Protein AF-A0A845CGP4-F1 (afdb_monomer_lite)

pLDDT: mean 81.79, std 8.76, range [51.34, 92.31]

Foldseek 3Di:
DVVVVVDDPVNVVVVVVVVVLVVVVVCLLVVLVVCLVVLCVLQVDDPVLSVLLNVLLVVVVVVCVVVLVVCVVVDVNVVVSVVVSVLSVVLSVCLVVDNDSVVNSVSSD

Sequence (109 aa):
MLARLGLTPYSFRATAAYYLSFVGLGVVTASVGPALPFLREQVQITLAEASSLVVAQSAGFMLGSFLAGPLTDRVRAHGLFQLCLLVSAACALAVPNMPDFPLLLVCLF

Structure (mmCIF, N/CA/C/O backbone):
data_AF-A0A845CGP4-F1
#
_entry.id   AF-A0A845CGP4-F1
#
loop_
_atom_site.group_PDB
_atom_site.id
_atom_site.type_symbol
_atom_site.label_atom_id
_atom_site.label_alt_id
_atom_site.label_comp_id
_atom_site.label_asym_id
_atom_site.label_entity_id
_atom_site.label_seq_id
_atom_site.pdbx_PDB_ins_code
_atom_site.Cartn_x
_atom_site.Cartn_y
_atom_site.Cartn_z
_atom_site.occupancy
_atom_site.B_iso_or_equiv
_atom_site.auth_seq_id
_atom_site.auth_comp_id
_atom_site.auth_asym_id
_atom_site.auth_atom_id
_atom_site.pdbx_PDB_model_num
ATOM 1 N N . MET A 1 1 ? 28.310 9.935 -25.982 1.00 51.34 1 MET A N 1
ATOM 2 C CA . MET A 1 1 ? 28.417 9.634 -24.534 1.00 51.34 1 MET A CA 1
ATOM 3 C C . MET A 1 1 ? 27.490 8.493 -24.087 1.00 51.34 1 MET A C 1
ATOM 5 O O . MET A 1 1 ? 27.912 7.702 -23.261 1.00 51.34 1 MET A O 1
ATOM 9 N N . LEU A 1 2 ? 26.295 8.326 -24.677 1.00 53.62 2 LEU A N 1
ATOM 10 C CA . LEU A 1 2 ? 25.314 7.287 -24.296 1.00 53.62 2 LEU A CA 1
ATOM 11 C C . LEU A 1 2 ? 25.633 5.850 -24.777 1.00 53.62 2 LEU A C 1
ATOM 13 O O . LEU A 1 2 ? 25.236 4.889 -24.133 1.00 53.62 2 LEU A O 1
ATOM 17 N N . ALA A 1 3 ? 26.411 5.679 -25.853 1.00 52.09 3 ALA A N 1
ATOM 18 C CA . ALA A 1 3 ? 26.750 4.354 -26.394 1.00 52.09 3 ALA A CA 1
ATOM 19 C C . ALA A 1 3 ? 27.830 3.586 -25.598 1.00 52.09 3 ALA A C 1
ATOM 21 O O . ALA A 1 3 ? 27.963 2.379 -25.762 1.00 52.09 3 ALA A O 1
ATOM 22 N N . ARG A 1 4 ? 28.590 4.255 -24.713 1.00 56.62 4 ARG A N 1
ATOM 23 C CA . ARG A 1 4 ? 29.625 3.603 -23.880 1.00 56.62 4 ARG A CA 1
ATOM 24 C C . ARG A 1 4 ? 29.061 2.866 -22.657 1.00 56.62 4 ARG A C 1
ATOM 26 O O . ARG A 1 4 ? 29.798 2.131 -22.018 1.00 56.62 4 ARG A O 1
ATOM 33 N N . LEU A 1 5 ? 27.776 3.051 -22.351 1.00 63.88 5 LEU A N 1
ATOM 34 C CA . LEU A 1 5 ? 27.088 2.436 -21.209 1.00 63.88 5 LEU A CA 1
ATOM 35 C C . LEU A 1 5 ? 26.265 1.190 -21.586 1.00 63.88 5 LEU A C 1
ATOM 37 O O . LEU A 1 5 ? 25.608 0.624 -20.722 1.00 63.88 5 LEU A O 1
ATOM 41 N N . GLY A 1 6 ? 26.245 0.769 -22.860 1.00 56.66 6 GLY A N 1
ATOM 42 C CA . GLY A 1 6 ? 25.448 -0.389 -23.300 1.00 56.66 6 GLY A CA 1
ATOM 43 C C . GLY A 1 6 ? 23.924 -0.202 -23.195 1.00 56.66 6 GLY A C 1
ATOM 44 O O . GLY A 1 6 ? 23.167 -1.143 -23.417 1.00 56.66 6 GLY A O 1
ATOM 45 N N . LEU A 1 7 ? 23.452 1.009 -22.880 1.00 57.06 7 LEU A N 1
ATOM 46 C CA . LEU A 1 7 ? 22.034 1.329 -22.749 1.00 57.06 7 LEU A CA 1
ATOM 47 C C . LEU A 1 7 ? 21.435 1.571 -24.135 1.00 57.06 7 LEU A C 1
ATOM 49 O O . LEU A 1 7 ? 21.518 2.665 -24.695 1.00 57.06 7 LEU A O 1
ATOM 53 N N . THR A 1 8 ? 20.828 0.534 -24.707 1.00 63.44 8 THR A N 1
ATOM 54 C CA . THR A 1 8 ? 19.958 0.693 -25.879 1.00 63.44 8 THR A CA 1
ATOM 55 C C . THR A 1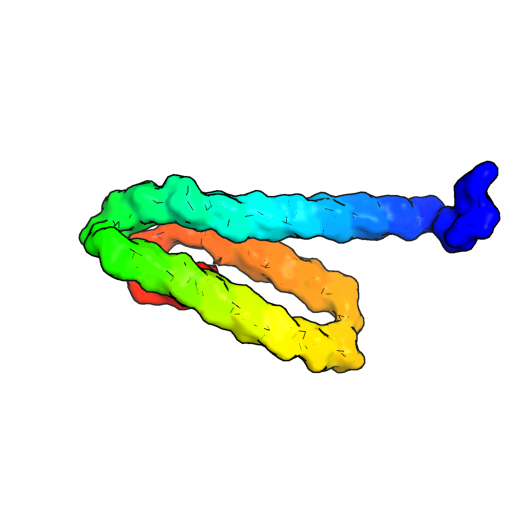 8 ? 18.824 1.688 -25.560 1.00 63.44 8 THR A C 1
ATOM 57 O O . THR A 1 8 ? 18.359 1.730 -24.420 1.00 63.44 8 THR A O 1
ATOM 60 N N . PRO A 1 9 ? 18.313 2.480 -26.522 1.00 57.22 9 PRO A N 1
ATOM 61 C CA . PRO A 1 9 ? 17.212 3.433 -26.286 1.00 57.22 9 PRO A CA 1
ATOM 62 C C . PRO A 1 9 ? 15.925 2.774 -25.743 1.00 57.22 9 PRO A C 1
ATOM 64 O O . PRO A 1 9 ? 15.090 3.436 -25.126 1.00 57.22 9 PRO A O 1
ATOM 67 N N . TYR A 1 10 ? 15.790 1.455 -25.904 1.00 59.09 10 TYR A N 1
ATOM 68 C CA . TYR A 1 10 ? 14.745 0.637 -25.286 1.00 59.09 10 TYR A CA 1
ATOM 69 C C . TYR A 1 10 ? 14.850 0.561 -23.754 1.00 59.09 10 TYR A C 1
ATOM 71 O O . TYR A 1 10 ? 13.827 0.528 -23.071 1.00 59.09 10 TYR A O 1
ATOM 79 N N . SER A 1 11 ? 16.064 0.595 -23.203 1.00 69.69 11 SER A N 1
ATOM 80 C CA . SER A 1 11 ? 16.323 0.510 -21.763 1.00 69.69 11 SER A CA 1
ATOM 81 C C . SER A 1 11 ? 15.838 1.758 -21.022 1.00 69.69 11 SER A C 1
ATOM 83 O O . SER A 1 11 ? 15.264 1.636 -19.948 1.00 69.69 11 SER A O 1
ATOM 85 N N . PHE A 1 12 ? 15.974 2.950 -21.617 1.00 78.00 12 PHE A N 1
ATOM 86 C CA . PHE A 1 12 ? 15.550 4.203 -20.979 1.00 78.00 12 PHE A CA 1
ATOM 87 C C . PHE A 1 12 ? 14.033 4.259 -20.748 1.00 78.00 12 PHE A C 1
ATOM 89 O O . PHE A 1 12 ? 13.586 4.636 -19.667 1.00 78.00 12 PHE A O 1
ATOM 96 N N . ARG A 1 13 ? 13.234 3.822 -21.734 1.00 78.31 13 ARG A N 1
ATOM 97 C CA . ARG A 1 13 ? 11.768 3.743 -21.602 1.00 78.31 13 ARG A CA 1
ATOM 98 C C . ARG A 1 13 ? 11.350 2.764 -20.506 1.00 78.31 13 ARG A C 1
ATOM 100 O O . ARG A 1 13 ? 10.453 3.077 -19.731 1.00 78.31 13 ARG A O 1
ATOM 107 N N . ALA A 1 14 ? 12.007 1.607 -20.429 1.00 80.31 14 ALA A N 1
ATOM 108 C CA . ALA A 1 14 ? 11.736 0.617 -19.392 1.00 80.31 14 ALA A CA 1
ATOM 109 C C . ALA A 1 14 ? 12.099 1.153 -17.999 1.00 80.31 14 ALA A C 1
ATOM 111 O O . ALA A 1 14 ? 11.286 1.071 -17.084 1.00 80.31 14 ALA A O 1
ATOM 112 N N . THR A 1 15 ? 13.273 1.771 -17.845 1.00 83.56 15 THR A N 1
ATOM 113 C CA . THR A 1 15 ? 13.693 2.396 -16.583 1.00 83.56 15 THR A CA 1
ATOM 114 C C . THR A 1 15 ? 12.723 3.495 -16.153 1.00 83.56 15 THR A C 1
ATOM 116 O O . THR A 1 15 ? 12.283 3.491 -15.008 1.00 83.56 15 THR A O 1
ATOM 119 N N . ALA A 1 16 ? 1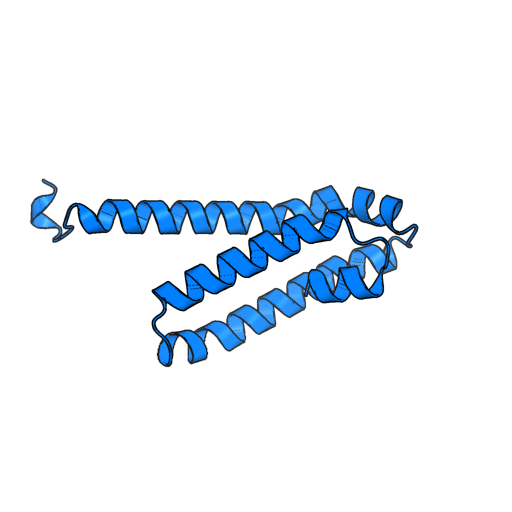2.322 4.387 -17.063 1.00 86.00 16 ALA A N 1
ATOM 120 C CA . ALA A 1 16 ? 11.338 5.428 -16.766 1.00 86.00 16 ALA A CA 1
ATOM 121 C C . ALA A 1 16 ? 9.987 4.843 -16.317 1.00 86.00 16 ALA A C 1
ATOM 123 O O . ALA A 1 16 ? 9.405 5.330 -15.350 1.00 86.00 16 ALA A O 1
ATOM 124 N N . ALA A 1 17 ? 9.515 3.774 -16.969 1.00 84.94 17 ALA A N 1
ATOM 125 C CA . ALA A 1 17 ? 8.295 3.080 -16.566 1.00 84.94 17 ALA A CA 1
ATOM 126 C C . ALA A 1 17 ? 8.413 2.493 -15.150 1.00 84.94 17 ALA A C 1
ATOM 128 O O . ALA A 1 17 ? 7.513 2.698 -14.343 1.00 84.94 17 ALA A O 1
ATOM 129 N N . TYR A 1 18 ? 9.534 1.848 -14.810 1.00 85.06 18 TYR A N 1
ATOM 130 C CA . TYR A 1 18 ? 9.758 1.336 -13.454 1.00 85.06 18 TYR A CA 1
ATOM 131 C C . TYR A 1 18 ? 9.781 2.444 -12.398 1.00 85.06 18 TYR A C 1
ATOM 133 O O . TYR A 1 18 ? 9.182 2.282 -11.337 1.00 85.06 18 TYR A O 1
ATOM 141 N N . TYR A 1 19 ? 10.423 3.578 -12.689 1.00 87.75 19 TYR A N 1
ATOM 142 C CA . TYR A 1 19 ? 10.407 4.727 -11.783 1.00 87.75 19 TYR A CA 1
ATOM 143 C C . TYR A 1 19 ? 8.991 5.273 -11.585 1.00 87.75 19 TYR A C 1
ATOM 145 O O . TYR A 1 19 ? 8.591 5.518 -10.450 1.00 87.75 19 TYR A O 1
ATOM 153 N N . LEU A 1 20 ? 8.208 5.414 -12.659 1.00 88.44 20 LEU A N 1
ATOM 154 C CA . LEU A 1 20 ? 6.811 5.846 -12.563 1.00 88.44 20 LEU A CA 1
ATOM 155 C C . LEU A 1 20 ? 5.961 4.866 -11.751 1.00 88.44 20 LEU A C 1
ATOM 157 O O . LEU A 1 20 ? 5.173 5.295 -10.911 1.00 88.44 20 LEU A O 1
ATOM 161 N N . SER A 1 21 ? 6.144 3.563 -11.954 1.00 87.81 21 SER A N 1
ATOM 162 C CA . SER A 1 21 ? 5.480 2.530 -11.160 1.00 87.81 21 SER A CA 1
ATOM 163 C C . SER A 1 21 ? 5.838 2.619 -9.679 1.00 87.81 21 SER A C 1
ATOM 165 O O . SER A 1 21 ? 4.955 2.512 -8.832 1.00 87.81 21 SER A O 1
ATOM 167 N N . PHE A 1 22 ? 7.112 2.854 -9.361 1.00 86.44 22 PHE A N 1
ATOM 168 C CA . PHE A 1 22 ? 7.568 3.017 -7.983 1.00 86.44 22 PHE A CA 1
ATOM 169 C C . PHE A 1 22 ? 6.971 4.268 -7.328 1.00 86.44 22 PHE A C 1
ATOM 171 O O . PHE A 1 22 ? 6.503 4.205 -6.194 1.00 86.44 22 PHE A O 1
ATOM 178 N N . VAL A 1 23 ? 6.910 5.385 -8.060 1.00 89.88 23 VAL A N 1
ATOM 179 C CA . VAL A 1 23 ? 6.237 6.608 -7.597 1.00 89.88 23 VAL A CA 1
ATOM 180 C C . VAL A 1 23 ? 4.750 6.351 -7.363 1.00 89.88 23 VAL A C 1
ATOM 182 O O . VAL A 1 23 ? 4.244 6.703 -6.303 1.00 89.88 23 VAL A O 1
ATOM 185 N N . GLY A 1 24 ? 4.056 5.700 -8.300 1.00 86.81 24 GLY A N 1
ATOM 186 C CA . GLY A 1 24 ? 2.641 5.355 -8.145 1.00 86.81 24 GLY A CA 1
ATOM 187 C C . GLY A 1 24 ? 2.384 4.478 -6.919 1.00 86.81 24 GLY A C 1
ATOM 188 O O . GLY A 1 24 ? 1.484 4.763 -6.132 1.00 86.81 24 GLY A O 1
ATOM 189 N N . LEU A 1 25 ? 3.222 3.464 -6.701 1.00 86.88 25 LEU A N 1
ATOM 190 C CA . LEU A 1 25 ? 3.151 2.605 -5.521 1.00 86.88 25 LEU A CA 1
ATOM 191 C C . LEU A 1 25 ? 3.405 3.388 -4.222 1.00 86.88 25 LEU A C 1
ATOM 193 O O . LEU A 1 25 ? 2.696 3.187 -3.234 1.00 86.88 25 LEU A O 1
ATOM 197 N N . GLY A 1 26 ? 4.358 4.322 -4.235 1.00 86.44 26 GLY A N 1
ATOM 198 C CA . GLY A 1 26 ? 4.614 5.237 -3.121 1.00 86.44 26 GLY A CA 1
ATOM 199 C C . GLY A 1 26 ? 3.427 6.157 -2.827 1.00 86.44 26 GLY A C 1
ATOM 200 O O . GLY A 1 26 ? 3.066 6.344 -1.671 1.00 86.44 26 GLY A O 1
ATOM 201 N N . VAL A 1 27 ? 2.767 6.682 -3.863 1.00 87.44 27 VAL A N 1
ATOM 202 C CA . VAL A 1 27 ? 1.558 7.507 -3.710 1.00 87.44 27 VAL A CA 1
ATOM 203 C C . VAL A 1 27 ? 0.430 6.693 -3.083 1.00 87.44 27 VAL A C 1
ATOM 205 O O . VAL A 1 27 ? -0.173 7.155 -2.119 1.00 87.44 27 VAL A O 1
ATOM 208 N N . VAL A 1 28 ? 0.166 5.477 -3.571 1.00 85.12 28 VAL A N 1
ATOM 209 C CA . VAL A 1 28 ? -0.898 4.614 -3.027 1.00 85.12 28 VAL A CA 1
ATOM 210 C C . VAL A 1 28 ? -0.636 4.279 -1.558 1.00 85.12 28 VAL A C 1
ATOM 212 O O . VAL A 1 28 ? -1.527 4.430 -0.726 1.00 85.12 28 VAL A O 1
ATOM 215 N N . THR A 1 29 ? 0.592 3.887 -1.217 1.00 82.94 29 THR A N 1
ATOM 216 C CA . THR A 1 29 ? 0.952 3.533 0.165 1.00 82.94 29 THR A CA 1
ATOM 217 C C . THR A 1 29 ? 0.935 4.740 1.103 1.00 82.94 29 THR A C 1
ATOM 219 O O . THR A 1 29 ? 0.381 4.645 2.197 1.00 82.94 29 THR A O 1
ATOM 222 N N . ALA A 1 30 ? 1.451 5.894 0.674 1.00 86.50 30 ALA A N 1
ATOM 223 C CA . ALA A 1 30 ? 1.457 7.116 1.480 1.00 86.50 30 ALA A CA 1
ATOM 224 C C . ALA A 1 30 ? 0.059 7.728 1.666 1.00 86.50 30 ALA A C 1
ATOM 226 O O . ALA A 1 30 ? -0.191 8.380 2.680 1.00 86.50 30 ALA A O 1
ATOM 227 N N . SER A 1 31 ? -0.859 7.509 0.720 1.00 85.88 31 SER A N 1
ATOM 228 C CA . SER A 1 31 ? -2.215 8.072 0.773 1.00 85.88 31 SER A CA 1
ATOM 229 C C . SER A 1 31 ? -3.082 7.465 1.880 1.00 85.88 31 SER A C 1
ATOM 231 O O . SER A 1 31 ? -4.031 8.112 2.318 1.00 85.88 31 SER A O 1
ATOM 233 N N . VAL A 1 32 ? -2.759 6.265 2.379 1.00 82.19 32 VAL A N 1
ATOM 234 C CA . VAL A 1 32 ? -3.559 5.584 3.414 1.00 82.19 32 VAL A CA 1
ATOM 235 C C . VAL A 1 32 ? -3.577 6.358 4.736 1.00 82.19 32 VAL A C 1
ATOM 237 O O . VAL A 1 32 ? -4.624 6.452 5.370 1.00 82.19 32 VAL A O 1
ATOM 240 N N . GLY A 1 33 ? -2.463 6.985 5.127 1.00 82.69 33 GLY A N 1
ATOM 241 C CA . GLY A 1 33 ? -2.390 7.777 6.361 1.00 82.69 33 GLY A CA 1
ATOM 242 C C . GLY A 1 33 ? -3.349 8.979 6.364 1.00 82.69 33 GLY A C 1
ATOM 243 O O . GLY A 1 33 ? -4.194 9.076 7.253 1.00 82.69 33 GLY A O 1
ATOM 244 N N . PRO A 1 34 ? -3.276 9.880 5.368 1.00 85.88 34 PRO A N 1
ATOM 245 C CA . PRO A 1 34 ? -4.219 10.989 5.222 1.00 85.88 34 PRO A CA 1
ATOM 246 C C . PRO A 1 34 ? -5.668 10.553 4.959 1.00 85.88 34 PRO A C 1
ATOM 248 O O . PRO A 1 34 ? -6.589 11.275 5.335 1.00 85.88 34 PRO A O 1
ATOM 251 N N . ALA A 1 35 ? -5.884 9.393 4.327 1.00 84.50 35 ALA A N 1
ATOM 252 C CA . ALA A 1 35 ? -7.221 8.870 4.037 1.00 84.50 35 ALA A CA 1
ATOM 253 C C . ALA A 1 35 ? -7.897 8.199 5.245 1.00 84.50 35 ALA A C 1
ATOM 255 O O . ALA A 1 35 ? -9.119 8.077 5.263 1.00 84.50 35 ALA A O 1
ATOM 256 N N . LEU A 1 36 ? -7.140 7.796 6.271 1.00 82.25 36 LEU A N 1
ATOM 257 C CA . LEU A 1 36 ? -7.660 7.129 7.469 1.00 82.25 36 LEU A CA 1
ATOM 258 C C . LEU A 1 36 ? -8.866 7.827 8.134 1.00 82.25 36 LEU A C 1
ATOM 260 O O . LEU A 1 36 ? -9.846 7.139 8.422 1.00 82.25 36 LEU A O 1
ATOM 264 N N . PRO A 1 37 ? -8.852 9.155 8.389 1.00 82.69 37 PRO A N 1
ATOM 265 C CA . PRO A 1 37 ? -10.010 9.845 8.960 1.00 82.69 37 PRO A CA 1
ATOM 266 C C . PRO A 1 37 ? -11.245 9.793 8.051 1.00 82.69 37 PRO A C 1
ATOM 268 O O . PRO A 1 37 ? -12.348 9.608 8.554 1.00 82.69 37 PRO A O 1
ATOM 271 N N . PHE A 1 38 ? -11.068 9.872 6.730 1.00 83.94 38 PHE A N 1
ATOM 272 C CA . PHE A 1 38 ? -12.172 9.766 5.773 1.00 83.94 38 PHE A CA 1
ATOM 273 C C . PHE A 1 38 ? -12.749 8.343 5.730 1.00 83.94 38 PHE A C 1
ATOM 275 O O . PHE A 1 38 ? -13.962 8.161 5.766 1.00 83.94 38 PHE A O 1
ATOM 282 N N . LEU A 1 39 ? -11.887 7.321 5.742 1.00 80.50 39 LEU A N 1
ATOM 283 C CA . LEU A 1 39 ? -12.306 5.915 5.813 1.00 80.50 39 LEU A CA 1
ATOM 284 C C . LEU A 1 39 ? -13.051 5.610 7.117 1.00 80.50 39 LEU A C 1
ATOM 286 O O . LEU A 1 39 ? -14.038 4.874 7.121 1.00 80.50 39 LEU A O 1
ATOM 290 N N . ARG A 1 40 ? -12.614 6.215 8.225 1.00 81.75 40 ARG A N 1
ATOM 291 C CA . ARG A 1 40 ? -13.302 6.123 9.514 1.00 81.75 40 ARG A CA 1
ATOM 292 C C . ARG A 1 40 ? -14.713 6.707 9.441 1.00 81.75 40 ARG A C 1
ATOM 294 O O 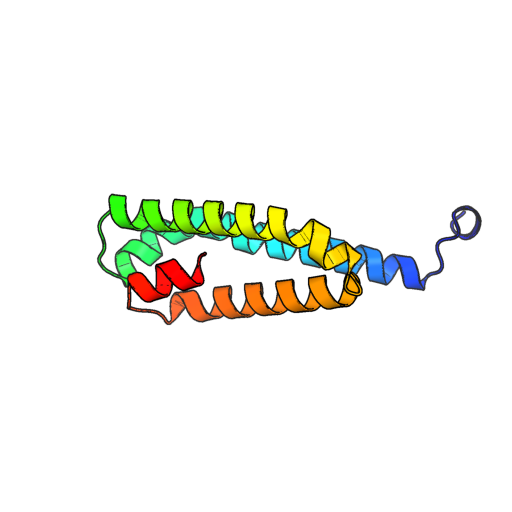. ARG A 1 40 ? -15.641 6.090 9.956 1.00 81.75 40 ARG A O 1
ATOM 301 N N . GLU A 1 41 ? -14.874 7.878 8.829 1.00 83.06 41 GLU A N 1
ATOM 302 C CA . GLU A 1 41 ? -16.186 8.512 8.646 1.00 83.06 41 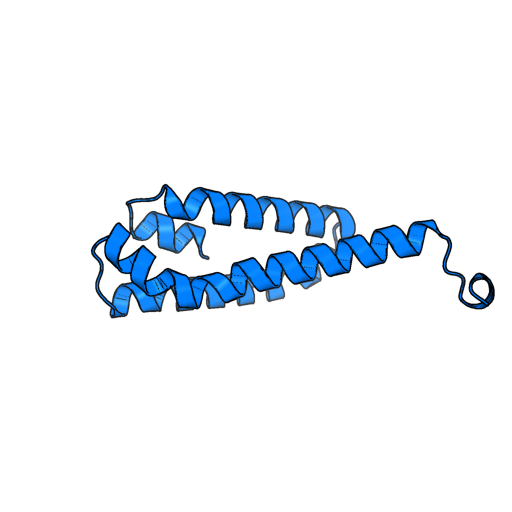GLU A CA 1
ATOM 303 C C . GLU A 1 41 ? -17.087 7.706 7.703 1.00 83.06 41 GLU A C 1
ATOM 305 O O . GLU A 1 41 ? -18.270 7.538 7.997 1.00 83.06 41 GLU A O 1
ATOM 310 N N . GLN A 1 42 ? -16.535 7.147 6.624 1.00 82.25 42 GLN A N 1
ATOM 311 C CA . GLN A 1 42 ? -17.279 6.337 5.656 1.00 82.25 42 GLN A CA 1
ATOM 312 C C . GLN A 1 42 ? -17.866 5.062 6.279 1.00 82.25 42 GLN A C 1
ATOM 314 O O . GLN A 1 42 ? -19.011 4.717 6.000 1.00 82.25 42 GLN A O 1
ATOM 319 N N . VAL A 1 43 ? -17.098 4.372 7.127 1.00 83.06 43 VAL A N 1
ATOM 320 C CA . VAL A 1 43 ? -17.491 3.075 7.714 1.00 83.06 43 VAL A CA 1
ATOM 321 C C . VAL A 1 43 ? -18.057 3.230 9.139 1.00 83.06 43 VAL A C 1
ATOM 323 O O . VAL A 1 43 ? -18.527 2.265 9.732 1.00 83.06 43 VAL A O 1
ATOM 326 N N . GLN A 1 44 ? -18.057 4.451 9.691 1.00 80.56 44 GLN A N 1
ATOM 327 C CA . GLN A 1 44 ? -18.540 4.775 11.045 1.00 80.56 44 GLN A CA 1
ATOM 328 C C . GLN A 1 44 ? -17.858 3.947 12.155 1.00 80.56 44 GLN A C 1
ATOM 330 O O . GLN A 1 44 ? -18.483 3.552 13.138 1.00 80.56 44 GLN A O 1
ATOM 335 N N . ILE A 1 45 ? -16.555 3.700 12.006 1.00 82.56 45 ILE A N 1
ATOM 336 C CA . ILE A 1 45 ? -15.753 2.883 12.933 1.00 82.56 45 ILE A CA 1
ATOM 337 C C . ILE A 1 45 ? -14.993 3.723 13.966 1.00 82.56 45 ILE A C 1
ATOM 339 O O . ILE A 1 45 ? -14.835 4.946 13.855 1.00 82.56 45 ILE A O 1
ATOM 343 N N . THR A 1 46 ? -14.485 3.053 14.995 1.00 84.94 46 THR A N 1
ATOM 344 C CA . THR A 1 46 ? -13.633 3.650 16.028 1.00 84.94 46 THR A CA 1
ATOM 345 C C . THR A 1 46 ? -12.211 3.918 15.517 1.00 84.94 46 THR A C 1
ATOM 347 O O . THR A 1 46 ? -11.750 3.363 14.519 1.00 84.94 46 THR A O 1
ATOM 350 N N . LEU A 1 47 ? -11.456 4.764 16.230 1.00 79.81 47 LEU A N 1
ATOM 351 C CA . LEU A 1 47 ? -10.052 5.044 15.893 1.00 79.81 47 LEU A CA 1
ATOM 352 C C . LEU A 1 47 ? -9.154 3.796 16.022 1.00 79.81 47 LEU A C 1
ATOM 354 O O . LEU A 1 47 ? -8.182 3.648 15.280 1.00 79.81 47 LEU A O 1
ATOM 358 N N . ALA A 1 48 ? -9.484 2.892 16.950 1.00 82.50 48 ALA A N 1
ATOM 359 C CA . ALA A 1 48 ? -8.772 1.630 17.132 1.00 82.50 48 ALA A CA 1
ATOM 360 C C . ALA A 1 48 ? -8.938 0.708 15.910 1.00 82.50 48 ALA A C 1
ATOM 362 O O . ALA A 1 48 ? -7.956 0.165 15.405 1.00 82.50 48 ALA A O 1
ATOM 363 N N . GLU A 1 49 ? -10.157 0.603 15.380 1.00 82.00 49 GLU A N 1
ATOM 364 C CA . GLU A 1 49 ? -10.454 -0.155 14.159 1.00 82.00 49 GLU A CA 1
ATOM 365 C C . GLU A 1 49 ? -9.793 0.473 12.929 1.00 82.00 49 GLU A C 1
ATOM 367 O O . GLU A 1 49 ? -9.176 -0.237 12.138 1.00 82.00 49 GLU A O 1
ATOM 372 N N . ALA A 1 50 ? -9.801 1.803 12.802 1.00 83.62 50 ALA A N 1
ATOM 373 C CA . ALA A 1 50 ? -9.080 2.485 11.725 1.00 83.62 50 ALA A CA 1
ATOM 374 C C . ALA A 1 50 ? -7.563 2.206 11.777 1.00 83.62 50 ALA A C 1
ATOM 376 O O . ALA A 1 50 ? -6.927 1.996 10.747 1.00 83.62 50 ALA A O 1
ATOM 377 N N . SER A 1 51 ? -6.984 2.130 12.980 1.00 85.44 51 SER A N 1
ATOM 378 C CA . SER A 1 51 ? -5.564 1.795 13.166 1.00 85.44 51 SER A CA 1
ATOM 379 C C . SER A 1 51 ? -5.251 0.359 12.728 1.00 85.44 51 SER A C 1
ATOM 381 O O . SER A 1 51 ? -4.171 0.096 12.202 1.00 85.44 51 SER A O 1
ATOM 383 N N . SER A 1 52 ? -6.207 -0.565 12.879 1.00 86.94 52 SER A N 1
ATOM 384 C CA . SER A 1 52 ? -6.054 -1.949 12.416 1.00 86.94 52 SER A CA 1
ATOM 385 C C . SER A 1 52 ? -5.928 -2.064 10.891 1.00 86.94 52 SER A C 1
ATOM 387 O O . SER A 1 52 ? -5.247 -2.970 10.421 1.00 86.94 52 SER A O 1
ATOM 389 N N . LEU A 1 53 ? -6.472 -1.111 10.119 1.00 85.62 53 LEU A N 1
ATOM 390 C CA . LEU A 1 53 ? -6.294 -1.054 8.661 1.00 85.62 53 LEU A CA 1
ATOM 391 C C . LEU A 1 53 ? -4.826 -0.808 8.280 1.00 85.62 53 LEU A C 1
ATOM 393 O O . LEU A 1 53 ? -4.315 -1.425 7.350 1.00 85.62 53 LEU A O 1
ATOM 397 N N . VAL A 1 54 ? -4.121 0.041 9.036 1.00 86.38 54 VAL A N 1
ATOM 398 C CA . VAL A 1 54 ? -2.681 0.295 8.831 1.00 86.38 54 VAL A CA 1
ATOM 399 C C . VAL A 1 54 ? -1.853 -0.935 9.199 1.00 86.38 54 VAL A C 1
ATOM 401 O O . VAL A 1 54 ? -0.873 -1.262 8.526 1.00 86.38 54 VAL A O 1
ATOM 404 N N . VAL A 1 55 ? -2.253 -1.641 10.261 1.00 90.25 55 VAL A N 1
ATOM 405 C CA . VAL A 1 55 ? -1.608 -2.896 10.668 1.00 90.25 55 VAL A CA 1
ATOM 406 C C . VAL A 1 55 ? -1.810 -3.970 9.600 1.00 90.25 55 VAL A C 1
ATOM 408 O O . VAL A 1 55 ? -0.841 -4.625 9.223 1.00 90.25 55 VAL A O 1
ATOM 411 N N . ALA A 1 56 ? -3.031 -4.112 9.074 1.00 89.44 56 ALA A N 1
ATOM 412 C CA . ALA A 1 56 ? -3.348 -5.028 7.983 1.00 89.44 56 ALA A CA 1
ATOM 413 C C . ALA A 1 56 ? -2.509 -4.714 6.737 1.00 89.44 56 ALA A C 1
ATOM 415 O O . ALA A 1 56 ? -1.837 -5.606 6.228 1.00 89.44 56 ALA A O 1
ATOM 416 N N . GLN A 1 57 ? -2.434 -3.442 6.336 1.00 87.75 57 GLN A N 1
ATOM 417 C CA . GLN A 1 57 ? -1.595 -3.000 5.220 1.00 87.75 57 GLN A CA 1
ATOM 418 C C . GLN A 1 57 ? -0.111 -3.321 5.432 1.00 87.75 57 GLN A C 1
ATOM 420 O O . GLN A 1 57 ? 0.570 -3.789 4.521 1.00 87.75 57 GLN A O 1
ATOM 425 N N . SER A 1 58 ? 0.408 -3.092 6.638 1.00 89.31 58 SER A N 1
ATOM 426 C CA . SER A 1 58 ? 1.814 -3.370 6.956 1.00 89.31 58 SER A CA 1
ATOM 427 C C . SER A 1 58 ? 2.112 -4.872 6.949 1.00 89.31 58 SER A C 1
ATOM 429 O O . SER A 1 58 ? 3.159 -5.295 6.455 1.00 89.31 58 SER A O 1
ATOM 431 N N . ALA A 1 59 ? 1.184 -5.687 7.459 1.00 92.31 59 ALA A N 1
ATOM 432 C CA . ALA A 1 59 ? 1.282 -7.143 7.440 1.00 92.31 59 ALA A CA 1
ATOM 433 C C . ALA A 1 59 ? 1.234 -7.688 6.006 1.00 92.31 59 ALA A C 1
ATOM 435 O O . ALA A 1 59 ? 2.084 -8.496 5.627 1.00 92.31 59 ALA A O 1
ATOM 436 N N . GLY A 1 60 ? 0.305 -7.183 5.198 1.00 88.81 60 GLY A N 1
ATOM 437 C CA . GLY A 1 60 ? 0.202 -7.445 3.770 1.00 88.81 60 GLY A CA 1
ATOM 438 C C . GLY A 1 60 ? 1.476 -7.103 3.007 1.00 88.81 60 GLY A C 1
ATOM 439 O O . GLY A 1 60 ? 2.033 -7.938 2.295 1.00 88.81 60 GLY A O 1
ATOM 440 N N . PHE A 1 61 ? 2.025 -5.909 3.242 1.00 88.06 61 PHE A N 1
ATOM 441 C CA . PHE A 1 61 ? 3.286 -5.472 2.642 1.00 88.06 61 PHE A CA 1
ATOM 442 C C . PHE A 1 61 ? 4.477 -6.355 3.052 1.00 88.06 61 PHE A C 1
ATOM 444 O O . PHE A 1 61 ? 5.310 -6.700 2.207 1.00 88.06 61 PHE A O 1
ATOM 451 N N . MET A 1 62 ? 4.558 -6.762 4.326 1.00 91.25 62 MET A N 1
ATOM 452 C CA . MET A 1 62 ? 5.576 -7.709 4.799 1.00 91.25 62 MET A CA 1
ATOM 453 C C . MET A 1 62 ? 5.443 -9.070 4.114 1.00 91.25 62 MET A C 1
ATOM 455 O O . MET A 1 62 ? 6.439 -9.596 3.614 1.00 91.25 62 MET A O 1
ATOM 459 N N . LEU A 1 63 ? 4.233 -9.631 4.062 1.00 91.88 63 LEU A N 1
ATOM 460 C CA . LEU A 1 63 ? 3.979 -10.912 3.403 1.00 91.88 63 LEU A CA 1
ATOM 461 C C . LEU A 1 63 ? 4.276 -10.839 1.907 1.00 91.88 63 LEU A C 1
ATOM 463 O O . LEU A 1 63 ? 4.956 -11.715 1.378 1.00 91.88 63 LEU A O 1
ATOM 467 N N . GLY A 1 64 ? 3.841 -9.771 1.242 1.00 87.44 64 GLY A N 1
ATOM 468 C CA . GLY A 1 64 ? 4.140 -9.506 -0.159 1.00 87.44 64 GLY A CA 1
ATOM 469 C C . GLY A 1 64 ? 5.643 -9.435 -0.412 1.00 87.44 64 GLY A C 1
ATOM 470 O O . GLY A 1 64 ? 6.134 -10.092 -1.324 1.00 87.44 64 GLY A O 1
ATOM 471 N N . SER A 1 65 ? 6.395 -8.727 0.434 1.00 87.69 65 SER A N 1
ATOM 472 C CA . SER A 1 65 ? 7.860 -8.632 0.330 1.00 87.69 65 SER A CA 1
ATOM 473 C C . SER A 1 65 ? 8.550 -9.981 0.550 1.00 87.69 65 SER A C 1
ATOM 475 O O . SER A 1 65 ? 9.503 -10.313 -0.154 1.00 87.69 65 SER A O 1
ATOM 477 N N . PHE A 1 66 ? 8.050 -10.782 1.494 1.00 90.88 66 PHE A N 1
ATOM 478 C CA . PHE A 1 66 ? 8.585 -12.111 1.784 1.00 90.88 66 PHE A CA 1
ATOM 479 C C . PHE A 1 66 ? 8.320 -13.101 0.640 1.00 90.88 66 PHE A C 1
ATOM 481 O O . PHE A 1 66 ? 9.198 -13.881 0.269 1.00 90.88 66 PHE A O 1
ATOM 488 N N . LEU A 1 67 ? 7.126 -13.046 0.043 1.00 87.00 67 LEU A N 1
ATOM 489 C CA . LEU A 1 67 ? 6.734 -13.900 -1.080 1.00 87.00 67 LEU A CA 1
ATOM 490 C C . LEU A 1 67 ? 7.330 -13.437 -2.414 1.00 87.00 67 LEU A C 1
ATOM 492 O O . LEU A 1 67 ? 7.563 -14.275 -3.288 1.00 87.00 67 LEU A O 1
ATOM 496 N N . ALA A 1 68 ? 7.597 -12.138 -2.576 1.00 83.88 68 ALA A N 1
ATOM 497 C CA . ALA A 1 68 ? 8.095 -11.563 -3.821 1.00 83.88 68 ALA A CA 1
ATOM 498 C C . ALA A 1 68 ? 9.424 -12.188 -4.258 1.00 83.88 68 ALA A C 1
ATOM 500 O O . ALA A 1 68 ? 9.551 -12.511 -5.433 1.00 83.88 68 ALA A O 1
ATOM 501 N N . GLY A 1 69 ? 10.368 -12.428 -3.339 1.00 83.94 69 GLY A N 1
ATOM 502 C CA . GLY A 1 69 ? 11.680 -13.005 -3.669 1.00 83.94 69 GLY A CA 1
ATOM 503 C C . GLY A 1 69 ? 11.577 -14.351 -4.403 1.00 83.94 69 GLY A C 1
ATOM 504 O O . GLY A 1 69 ? 11.895 -14.424 -5.594 1.00 83.94 69 GLY A O 1
ATOM 505 N N . PRO A 1 70 ? 11.038 -15.404 -3.757 1.00 85.00 70 PRO A N 1
ATOM 506 C CA . PRO A 1 70 ? 10.871 -16.709 -4.394 1.00 85.00 70 PRO A CA 1
ATOM 507 C C . PRO A 1 70 ? 9.994 -16.675 -5.655 1.00 85.00 70 PRO A C 1
ATOM 509 O O . PRO A 1 70 ? 10.222 -17.451 -6.585 1.00 85.00 70 PRO A O 1
ATOM 512 N N . LEU A 1 71 ? 8.979 -15.799 -5.705 1.00 81.75 71 LEU A N 1
ATOM 513 C CA . LEU A 1 71 ? 8.131 -15.643 -6.891 1.00 81.75 71 LEU A CA 1
ATOM 514 C C . LEU A 1 71 ? 8.903 -15.045 -8.071 1.00 81.75 71 LEU A C 1
ATOM 516 O O . LEU A 1 71 ? 8.732 -15.513 -9.198 1.00 81.75 71 LEU A O 1
ATOM 520 N N . THR A 1 72 ? 9.753 -14.044 -7.829 1.00 81.62 72 THR A N 1
ATOM 521 C CA . THR A 1 72 ? 10.582 -13.431 -8.877 1.00 81.62 72 THR A CA 1
ATOM 522 C C . THR A 1 72 ? 11.666 -14.364 -9.406 1.00 81.62 72 THR A C 1
ATOM 524 O O . THR A 1 72 ? 12.044 -14.233 -10.567 1.00 81.62 72 THR A O 1
ATOM 527 N N . ASP A 1 73 ? 12.106 -15.340 -8.608 1.00 81.19 73 ASP A N 1
ATOM 528 C CA . ASP A 1 73 ? 13.067 -16.359 -9.049 1.00 81.19 73 ASP A CA 1
ATOM 529 C C . ASP A 1 73 ? 12.418 -17.427 -9.947 1.00 81.19 73 ASP A C 1
ATOM 531 O O . ASP A 1 73 ? 13.077 -18.015 -10.806 1.00 81.19 73 ASP A O 1
ATOM 535 N N . ARG A 1 74 ? 11.114 -17.689 -9.770 1.00 81.19 74 ARG A N 1
ATOM 536 C CA . ARG A 1 74 ? 10.370 -18.724 -10.517 1.00 81.19 74 ARG A CA 1
ATOM 537 C C . ARG A 1 74 ? 9.610 -18.193 -11.731 1.00 81.19 74 ARG A C 1
ATOM 539 O O . ARG A 1 74 ? 9.326 -18.957 -12.653 1.00 81.19 74 ARG A O 1
ATOM 546 N N . VAL A 1 75 ? 9.244 -16.915 -11.732 1.00 77.19 75 VAL A N 1
ATOM 547 C CA . VAL A 1 75 ? 8.393 -16.287 -12.752 1.00 77.19 75 VAL A CA 1
ATOM 548 C C . VAL A 1 75 ? 9.120 -15.090 -13.353 1.00 77.19 75 VAL A 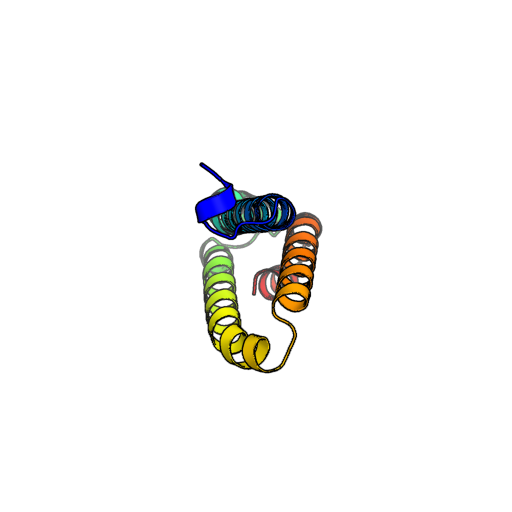C 1
ATOM 550 O O . VAL A 1 75 ? 9.883 -14.407 -12.682 1.00 77.19 75 VAL A O 1
ATOM 553 N N . ARG A 1 76 ? 8.868 -14.787 -14.632 1.00 78.88 76 ARG A N 1
ATOM 554 C CA . ARG A 1 76 ? 9.393 -13.579 -15.289 1.00 78.88 76 ARG A CA 1
ATOM 555 C C . ARG A 1 76 ? 9.040 -12.328 -14.472 1.00 78.88 76 ARG A C 1
ATOM 557 O O . ARG A 1 76 ? 7.900 -11.866 -14.529 1.00 78.88 76 ARG A O 1
ATOM 564 N N . ALA A 1 77 ? 10.036 -11.753 -13.795 1.00 72.94 77 ALA A N 1
ATOM 565 C CA . ALA A 1 77 ? 9.871 -10.621 -12.881 1.00 72.94 77 ALA A CA 1
ATOM 566 C C . ALA A 1 77 ? 9.060 -9.462 -13.487 1.00 72.94 77 ALA A C 1
ATOM 568 O O . ALA A 1 77 ? 8.187 -8.909 -12.829 1.00 72.94 77 ALA A O 1
ATOM 569 N N . HIS A 1 78 ? 9.272 -9.145 -14.771 1.00 75.44 78 HIS A N 1
ATOM 570 C CA . HIS A 1 78 ? 8.552 -8.056 -15.439 1.00 75.44 78 HIS A CA 1
ATOM 571 C C . HIS A 1 78 ? 7.026 -8.253 -15.467 1.00 75.44 78 HIS A C 1
ATOM 573 O O . HIS A 1 78 ? 6.286 -7.308 -15.211 1.00 75.44 78 HIS A O 1
ATOM 579 N N . GLY A 1 79 ? 6.550 -9.475 -15.739 1.00 80.31 79 GLY A N 1
ATOM 580 C CA . GLY A 1 79 ? 5.113 -9.771 -15.764 1.00 80.31 79 GLY A CA 1
ATOM 581 C C . GLY A 1 79 ? 4.496 -9.774 -14.366 1.00 80.31 79 GLY A C 1
ATOM 582 O O . GLY A 1 79 ? 3.370 -9.316 -14.186 1.00 80.31 79 GLY A O 1
ATOM 583 N N . LEU A 1 80 ? 5.260 -10.216 -13.363 1.00 83.38 80 LEU A N 1
ATOM 584 C CA . LEU A 1 80 ? 4.828 -10.178 -11.970 1.00 83.38 80 LEU A CA 1
ATOM 585 C C . LEU A 1 80 ? 4.641 -8.734 -11.481 1.00 83.38 80 LEU A C 1
ATOM 587 O O . LEU A 1 80 ? 3.599 -8.422 -10.916 1.00 83.38 80 LEU A O 1
ATOM 591 N N . PHE A 1 81 ? 5.590 -7.836 -11.768 1.00 82.31 81 PHE A N 1
ATOM 592 C CA . PHE A 1 81 ? 5.464 -6.419 -11.406 1.00 82.31 81 PHE A CA 1
ATOM 593 C C . PHE A 1 81 ? 4.243 -5.752 -12.047 1.00 82.31 81 PHE A C 1
ATOM 595 O O . PHE A 1 81 ? 3.544 -4.994 -11.379 1.00 82.31 81 PHE A O 1
ATOM 602 N N . GLN A 1 82 ? 3.960 -6.049 -13.320 1.00 84.81 82 GLN A N 1
ATOM 603 C CA . GLN A 1 82 ? 2.762 -5.544 -14.000 1.00 84.81 82 GLN A CA 1
ATOM 604 C C . GLN A 1 82 ? 1.481 -6.024 -13.314 1.00 84.81 82 GLN A C 1
ATOM 606 O O . GLN A 1 82 ? 0.584 -5.219 -13.068 1.00 84.81 82 GLN A O 1
ATOM 611 N N . LEU A 1 83 ? 1.410 -7.312 -12.967 1.00 87.06 83 LEU A N 1
ATOM 612 C CA . LEU A 1 83 ? 0.262 -7.876 -12.263 1.00 87.06 83 LEU A CA 1
ATOM 613 C C . LEU A 1 83 ? 0.081 -7.232 -10.883 1.00 87.06 83 LEU A C 1
ATOM 615 O O . LEU A 1 83 ? -1.021 -6.796 -10.566 1.00 87.06 83 LEU A O 1
ATOM 619 N N . CYS A 1 84 ? 1.153 -7.110 -10.096 1.00 86.25 84 CYS A N 1
ATOM 620 C CA . CYS A 1 84 ? 1.107 -6.470 -8.781 1.00 86.25 84 CYS A CA 1
ATOM 621 C C . CYS A 1 84 ? 0.609 -5.022 -8.873 1.00 86.25 84 CYS A C 1
ATOM 623 O O . CYS A 1 84 ? -0.269 -4.637 -8.110 1.00 86.25 84 CYS A O 1
ATOM 625 N N . LEU A 1 85 ? 1.101 -4.241 -9.839 1.00 85.44 85 LEU A N 1
ATOM 626 C CA . LEU A 1 85 ? 0.650 -2.861 -10.048 1.00 85.44 85 LEU A CA 1
ATOM 627 C C . LEU A 1 85 ? -0.831 -2.775 -10.422 1.00 85.44 85 LEU A C 1
ATOM 629 O O . LEU A 1 85 ? -1.533 -1.906 -9.910 1.00 85.44 85 LEU A O 1
ATOM 633 N N . LEU A 1 86 ? -1.309 -3.662 -11.299 1.00 89.00 86 LEU A N 1
ATOM 634 C CA . LEU A 1 86 ? -2.720 -3.703 -11.685 1.00 89.00 86 LEU A CA 1
ATOM 635 C C . LEU A 1 86 ? -3.615 -4.077 -10.503 1.00 89.00 86 LEU A C 1
ATOM 637 O O . LEU A 1 86 ? -4.651 -3.447 -10.310 1.00 89.00 86 LEU A O 1
ATOM 641 N N . VAL A 1 87 ? -3.199 -5.053 -9.693 1.00 88.31 87 VAL A N 1
ATOM 642 C CA . VAL A 1 87 ? -3.919 -5.447 -8.475 1.00 88.31 87 VAL A CA 1
ATOM 643 C C . VAL A 1 87 ? -3.946 -4.292 -7.473 1.00 88.31 87 VAL A C 1
ATOM 645 O O . VAL A 1 87 ? -5.022 -3.932 -7.004 1.00 88.31 87 VAL A O 1
ATOM 648 N N . SER A 1 88 ? -2.810 -3.640 -7.205 1.00 86.19 88 SER A N 1
ATOM 649 C CA . SER A 1 88 ? -2.759 -2.479 -6.305 1.00 86.19 88 SER A CA 1
ATOM 650 C C . SER A 1 88 ? -3.641 -1.326 -6.790 1.00 86.19 88 SER A C 1
ATOM 652 O O . SER A 1 88 ? -4.339 -0.711 -5.985 1.00 86.19 88 SER A O 1
ATOM 654 N N . ALA A 1 89 ? -3.651 -1.042 -8.096 1.00 87.31 89 ALA A N 1
ATOM 655 C CA . ALA A 1 89 ? -4.512 -0.014 -8.676 1.00 87.31 89 ALA A CA 1
ATOM 656 C C . ALA A 1 89 ? -6.002 -0.380 -8.566 1.00 87.31 89 ALA A C 1
ATOM 658 O O . ALA A 1 89 ? -6.817 0.473 -8.219 1.00 87.31 89 ALA A O 1
ATOM 659 N N . ALA A 1 90 ? -6.358 -1.643 -8.818 1.00 88.94 90 ALA A N 1
ATOM 660 C CA . ALA A 1 90 ? -7.727 -2.129 -8.677 1.00 88.94 90 ALA A CA 1
ATOM 661 C C . ALA A 1 90 ? -8.216 -2.031 -7.223 1.00 88.94 90 ALA A C 1
ATOM 663 O O . ALA A 1 90 ? -9.305 -1.508 -6.993 1.00 88.94 90 ALA A O 1
ATOM 664 N N . CYS A 1 91 ? -7.400 -2.444 -6.246 1.00 86.00 91 CYS A N 1
ATOM 665 C CA . CYS A 1 91 ? -7.726 -2.292 -4.825 1.00 86.00 91 CYS A CA 1
ATOM 666 C C . CYS A 1 91 ? -7.902 -0.814 -4.449 1.00 86.00 91 CYS A C 1
ATOM 668 O O . CYS A 1 91 ? -8.913 -0.454 -3.851 1.00 86.00 91 CYS A O 1
ATOM 670 N N . ALA A 1 92 ? -6.982 0.064 -4.863 1.00 84.88 92 ALA A N 1
ATOM 671 C CA . ALA A 1 92 ? -7.061 1.495 -4.561 1.00 84.88 92 ALA A CA 1
ATOM 672 C C . ALA A 1 92 ? -8.335 2.163 -5.116 1.00 84.88 92 ALA A C 1
ATOM 674 O O . ALA A 1 92 ? -8.902 3.038 -4.465 1.00 84.88 92 ALA A O 1
ATOM 675 N N . LEU A 1 93 ? -8.812 1.738 -6.291 1.00 86.75 93 LEU A N 1
ATOM 676 C CA . LEU A 1 93 ? -10.069 2.220 -6.877 1.00 86.75 93 LEU A CA 1
ATOM 677 C C . LEU A 1 93 ? -11.316 1.598 -6.231 1.00 86.75 93 LEU A C 1
ATOM 679 O O . LEU A 1 93 ? -12.395 2.189 -6.286 1.00 86.75 93 LEU A O 1
ATOM 683 N N . ALA A 1 94 ? -11.188 0.413 -5.634 1.00 85.88 94 ALA A N 1
ATOM 684 C CA . ALA A 1 94 ? -12.293 -0.281 -4.987 1.00 85.88 94 ALA A CA 1
ATOM 685 C C . ALA A 1 94 ? -12.557 0.230 -3.558 1.00 85.88 94 ALA A C 1
ATOM 687 O O . ALA A 1 94 ? -13.716 0.306 -3.157 1.00 85.88 94 ALA A O 1
ATOM 688 N N . VAL A 1 95 ? -11.513 0.662 -2.837 1.00 84.25 95 VAL A N 1
ATOM 689 C CA . VAL A 1 95 ? -11.573 1.188 -1.455 1.00 84.25 95 VAL A CA 1
ATOM 690 C C . VAL A 1 95 ? -12.697 2.221 -1.214 1.00 84.25 95 VAL A C 1
ATOM 692 O O . VAL A 1 95 ? -13.453 2.044 -0.258 1.00 84.25 95 VAL A O 1
ATOM 695 N N . PRO A 1 96 ? -12.905 3.253 -2.058 1.00 81.38 96 PRO A N 1
ATOM 696 C CA . PRO A 1 96 ? -13.963 4.247 -1.839 1.00 81.38 96 PRO A CA 1
ATOM 697 C C . PRO A 1 96 ? -15.386 3.683 -1.939 1.00 81.38 96 PRO A C 1
ATOM 699 O O . PRO A 1 96 ? -16.322 4.295 -1.440 1.00 81.38 96 PRO A O 1
ATOM 702 N N . ASN A 1 97 ? -15.569 2.530 -2.586 1.00 81.56 97 ASN A N 1
ATOM 703 C CA . ASN A 1 97 ? -16.882 1.937 -2.845 1.00 81.56 97 ASN A CA 1
ATOM 704 C C . ASN A 1 97 ? -17.277 0.874 -1.806 1.00 81.56 97 ASN A C 1
ATOM 706 O O . ASN A 1 97 ? -18.333 0.259 -1.943 1.00 81.56 97 ASN A O 1
ATOM 710 N N . MET A 1 98 ? -16.440 0.626 -0.793 1.00 81.00 98 MET A N 1
ATOM 711 C CA . MET A 1 98 ? -16.658 -0.414 0.216 1.00 81.00 98 MET A CA 1
ATOM 712 C C . MET A 1 98 ? -17.225 0.191 1.512 1.00 81.00 98 MET A C 1
ATOM 714 O O . MET A 1 98 ? -16.496 0.881 2.227 1.00 81.00 98 MET A O 1
ATOM 718 N N . PRO A 1 99 ? -18.509 -0.047 1.842 1.00 74.94 99 PRO A N 1
ATOM 719 C CA . PRO A 1 99 ? -19.102 0.398 3.105 1.00 74.94 99 PRO A CA 1
ATOM 720 C C . PRO A 1 99 ? -18.839 -0.568 4.274 1.00 74.94 99 PRO A C 1
ATOM 722 O O . PRO A 1 99 ? -19.086 -0.208 5.418 1.00 74.94 99 PRO A O 1
ATOM 725 N N . ASP A 1 100 ? -18.331 -1.776 4.009 1.00 82.12 100 ASP A N 1
ATOM 726 C CA . ASP A 1 100 ? -18.127 -2.816 5.021 1.00 82.12 100 ASP A CA 1
ATOM 727 C C . ASP A 1 100 ? -16.685 -2.844 5.553 1.00 82.12 100 ASP A C 1
ATOM 729 O O . ASP A 1 100 ? -15.728 -3.072 4.806 1.00 82.12 100 ASP A O 1
ATOM 733 N N . PHE A 1 101 ? -16.528 -2.704 6.874 1.00 79.25 101 PHE A N 1
ATOM 734 C CA . PHE A 1 101 ? -15.228 -2.739 7.561 1.00 79.25 101 PHE A CA 1
ATOM 735 C C . PHE A 1 101 ? -14.387 -4.003 7.291 1.00 79.25 101 PHE A C 1
ATOM 737 O O . PHE A 1 101 ? -13.204 -3.863 6.972 1.00 79.25 101 PHE A O 1
ATOM 744 N N . PRO A 1 102 ? -14.934 -5.237 7.364 1.00 82.94 102 PRO A N 1
ATOM 745 C CA . PRO A 1 102 ? -14.135 -6.445 7.144 1.00 82.94 102 PRO A CA 1
ATOM 746 C C . PRO A 1 102 ? -13.615 -6.534 5.709 1.00 82.94 102 PRO A C 1
ATOM 748 O O . PRO A 1 102 ? -12.515 -7.024 5.463 1.00 82.94 102 PRO A O 1
ATOM 751 N N . LEU A 1 103 ? -14.409 -6.041 4.760 1.00 83.44 103 LEU A N 1
ATOM 752 C CA . LEU A 1 103 ? -14.093 -6.070 3.340 1.00 83.44 103 LEU A CA 1
ATOM 753 C C . LEU A 1 103 ? -12.989 -5.053 3.015 1.00 83.44 103 LEU A C 1
ATOM 755 O O . LEU A 1 103 ? -12.055 -5.372 2.282 1.00 83.44 103 LEU A O 1
ATOM 759 N N . LEU A 1 104 ? -13.035 -3.882 3.659 1.00 83.06 104 LEU A N 1
ATOM 760 C CA . LEU A 1 104 ? -11.972 -2.880 3.609 1.00 83.06 104 LEU A CA 1
ATOM 761 C C . LEU A 1 104 ? -10.652 -3.403 4.205 1.00 83.06 104 LE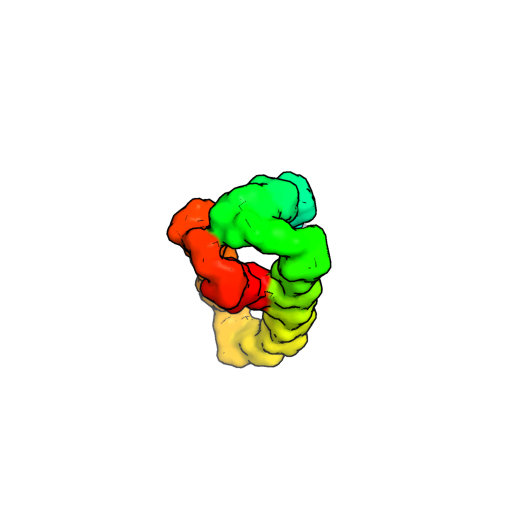U A C 1
ATOM 763 O O . LEU A 1 104 ? -9.588 -3.178 3.632 1.00 83.06 104 LEU A O 1
ATOM 767 N N . LEU A 1 105 ? -10.721 -4.130 5.326 1.00 84.62 105 LEU A N 1
ATOM 768 C CA . LEU A 1 105 ? -9.553 -4.715 5.992 1.00 84.62 105 LEU A CA 1
ATOM 769 C C . LEU A 1 105 ? -8.862 -5.751 5.097 1.00 84.62 105 LEU A C 1
ATOM 771 O O . LEU A 1 105 ? -7.646 -5.700 4.936 1.00 84.62 105 LEU A O 1
ATOM 775 N N . VAL A 1 106 ? -9.635 -6.642 4.469 1.00 85.94 106 VAL A N 1
ATOM 776 C CA . VAL A 1 106 ? -9.104 -7.636 3.520 1.00 85.94 106 VAL A CA 1
ATOM 777 C C . VAL A 1 106 ? -8.552 -6.975 2.256 1.00 85.94 106 VAL A C 1
ATOM 779 O O . VAL A 1 106 ? -7.582 -7.467 1.699 1.00 85.94 106 VAL A O 1
ATOM 782 N N . CYS A 1 107 ? -9.143 -5.871 1.793 1.00 85.25 107 CYS A N 1
ATOM 783 C CA . CYS A 1 107 ? -8.689 -5.184 0.582 1.00 85.25 107 CYS A CA 1
ATOM 784 C C . CYS A 1 107 ? -7.385 -4.390 0.786 1.00 85.25 107 CYS A C 1
ATOM 786 O O . CYS A 1 107 ? -6.627 -4.209 -0.168 1.00 85.25 107 CYS A O 1
ATOM 788 N N . LEU A 1 108 ? -7.136 -3.905 2.008 1.00 82.88 108 LEU A N 1
ATOM 789 C CA . LEU A 1 108 ? -5.911 -3.184 2.367 1.00 82.88 108 LEU A CA 1
ATOM 790 C C . LEU A 1 108 ? -4.743 -4.100 2.755 1.00 82.88 108 LEU A C 1
ATOM 792 O O . LEU A 1 108 ? -3.615 -3.612 2.794 1.00 82.88 108 LEU A O 1
ATOM 796 N N . PHE A 1 109 ? -5.009 -5.375 3.038 1.00 84.00 109 PHE A N 1
ATOM 797 C CA . PHE A 1 109 ? -4.006 -6.415 3.275 1.00 84.00 109 PHE A CA 1
ATOM 798 C C . PHE A 1 109 ? -3.405 -6.914 1.953 1.00 84.00 109 PHE A C 1
ATOM 800 O O . PHE A 1 109 ? -2.163 -7.012 1.866 1.00 84.00 109 PHE A O 1
#

Radius of gyration: 17.6 Å; chains: 1; bounding box: 49×30×44 Å

Secondary structure (DSSP, 8-state):
-GGGGT--HHHHHHHHHHHHHHHHHHHHHHHHHHHHHHHHHHHT--HHHHHHHHHHHHHHHHHHHHHHHHHHHHS-HHHHHHHHHHHHHHHHHHGGG---HHHHHHHH-